Protein AF-A0A3C1D696-F1 (afdb_monomer)

Structure (mmCIF, N/CA/C/O backbone):
data_AF-A0A3C1D696-F1
#
_entry.id   AF-A0A3C1D696-F1
#
loop_
_atom_site.group_PDB
_atom_site.id
_atom_site.type_symbol
_atom_site.label_atom_id
_atom_site.label_alt_id
_atom_site.label_comp_id
_atom_site.label_asym_id
_atom_site.label_entity_id
_atom_site.label_seq_id
_atom_site.pdbx_PDB_ins_code
_atom_site.Cartn_x
_atom_site.Cartn_y
_atom_site.Cartn_z
_atom_site.occupancy
_atom_site.B_iso_or_equiv
_atom_site.auth_seq_id
_atom_site.auth_comp_id
_atom_site.auth_asym_id
_atom_site.auth_atom_id
_atom_site.pdbx_PDB_model_num
ATOM 1 N N . MET A 1 1 ? 2.436 -8.834 33.606 1.00 43.53 1 MET A N 1
ATOM 2 C CA . MET A 1 1 ? 1.094 -9.325 33.222 1.00 43.53 1 MET A CA 1
ATOM 3 C C . MET A 1 1 ? 1.075 -9.453 31.701 1.00 43.53 1 MET A C 1
ATOM 5 O O . MET A 1 1 ? 0.888 -8.461 31.017 1.00 43.53 1 MET A O 1
ATOM 9 N N . ALA A 1 2 ? 1.427 -10.626 31.163 1.00 50.44 2 ALA A N 1
ATOM 10 C CA . ALA A 1 2 ? 1.529 -10.834 29.717 1.00 50.44 2 ALA A CA 1
ATOM 11 C C . ALA A 1 2 ? 0.121 -10.995 29.126 1.00 50.44 2 ALA A C 1
ATOM 13 O O . ALA A 1 2 ? -0.548 -12.005 29.355 1.00 50.44 2 ALA A O 1
ATOM 14 N N . THR A 1 3 ? -0.361 -9.982 28.411 1.00 59.03 3 THR A N 1
ATOM 15 C CA . THR A 1 3 ? -1.606 -10.060 27.647 1.00 59.03 3 THR A CA 1
ATOM 16 C C . THR A 1 3 ? -1.406 -11.061 26.512 1.00 59.03 3 THR A C 1
ATOM 18 O O . THR A 1 3 ? -0.674 -10.814 25.559 1.00 59.03 3 THR A O 1
ATOM 21 N N . ARG A 1 4 ? -2.020 -12.245 26.628 1.00 56.88 4 ARG A N 1
ATOM 22 C CA . ARG A 1 4 ? -2.022 -13.234 25.541 1.00 56.88 4 ARG A CA 1
ATOM 23 C C . ARG A 1 4 ? -2.576 -12.575 24.268 1.00 56.88 4 ARG A C 1
ATOM 25 O O . ARG A 1 4 ? -3.614 -11.912 24.371 1.00 56.88 4 ARG A O 1
ATOM 32 N N . PRO A 1 5 ? -1.951 -12.757 23.091 1.00 56.31 5 PRO A N 1
ATOM 33 C CA . PRO A 1 5 ? -2.506 -12.252 21.844 1.00 56.31 5 PRO A CA 1
ATOM 34 C C . PRO A 1 5 ? -3.869 -12.913 21.624 1.00 56.31 5 PRO A C 1
ATOM 36 O O . PRO A 1 5 ? -3.976 -14.125 21.434 1.00 56.31 5 PRO A O 1
ATOM 39 N N . ARG A 1 6 ? -4.941 -12.124 21.726 1.00 63.34 6 ARG A N 1
ATOM 40 C CA . ARG A 1 6 ? -6.299 -1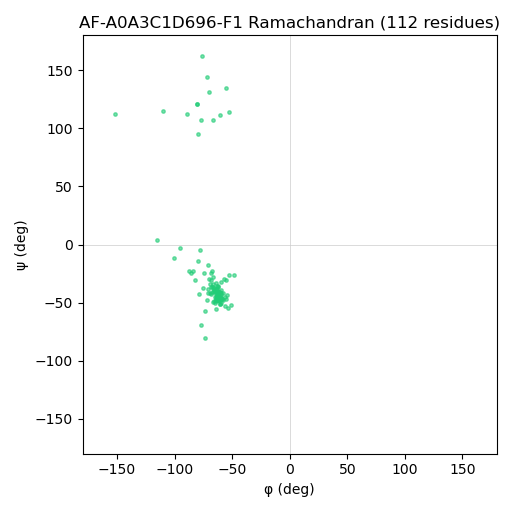2.596 21.462 1.00 63.34 6 ARG A CA 1
ATOM 41 C C . ARG A 1 6 ? -6.491 -12.618 19.952 1.00 63.34 6 ARG A C 1
ATOM 43 O O . ARG A 1 6 ? -6.835 -11.598 19.362 1.00 63.34 6 ARG A O 1
ATOM 50 N N . PHE A 1 7 ? -6.265 -13.776 19.333 1.00 66.00 7 PHE A N 1
ATOM 51 C CA . PHE A 1 7 ? -6.755 -14.039 17.982 1.00 66.00 7 PHE A CA 1
ATOM 52 C C . PHE A 1 7 ? -8.258 -13.743 17.949 1.00 66.00 7 PHE A C 1
ATOM 54 O O . PHE A 1 7 ? -9.052 -14.387 18.631 1.00 66.00 7 PHE A O 1
ATOM 61 N N . SER A 1 8 ? -8.640 -12.720 17.195 1.00 82.31 8 SER A N 1
ATOM 62 C CA . SER A 1 8 ? -10.026 -12.305 17.029 1.00 82.31 8 SER A CA 1
ATOM 63 C C . SER A 1 8 ? -10.445 -12.648 15.609 1.00 82.31 8 SER A C 1
ATOM 65 O O . SER A 1 8 ? -9.922 -12.071 14.655 1.00 82.31 8 SER A O 1
ATOM 67 N N . GLY A 1 9 ? -11.402 -13.569 15.465 1.00 91.06 9 GLY A N 1
ATOM 68 C CA . GLY A 1 9 ? -11.910 -13.981 14.152 1.00 91.06 9 GLY A CA 1
ATOM 69 C C . GLY A 1 9 ? -12.429 -12.806 13.318 1.00 91.06 9 GLY A C 1
ATOM 70 O O . GLY A 1 9 ? -12.278 -12.801 12.104 1.00 91.06 9 GLY A O 1
ATOM 71 N N . VAL A 1 10 ? -12.943 -11.757 13.969 1.00 93.06 10 VAL A N 1
ATOM 72 C CA . VAL A 1 10 ? -13.374 -10.521 13.299 1.00 93.06 10 VAL A CA 1
ATOM 73 C C . VAL A 1 10 ? -12.218 -9.855 12.552 1.00 93.06 10 VAL A C 1
ATOM 75 O O . VAL A 1 10 ? -12.379 -9.486 11.396 1.00 93.06 10 VAL A O 1
ATOM 78 N N . HIS A 1 11 ? -11.044 -9.724 13.173 1.00 94.12 11 HIS A N 1
ATOM 79 C CA . HIS A 1 11 ? -9.895 -9.090 12.521 1.00 94.12 11 HIS A CA 1
ATOM 80 C C . HIS A 1 11 ? -9.401 -9.922 11.335 1.00 94.12 11 HIS A C 1
ATOM 82 O O . HIS A 1 11 ? -9.067 -9.354 10.301 1.00 94.12 11 HIS A O 1
ATOM 88 N N . LEU A 1 12 ? -9.429 -11.254 11.452 1.00 95.75 12 LEU A N 1
ATOM 89 C CA . LEU A 1 12 ? -9.083 -12.149 10.348 1.00 95.75 12 LEU A CA 1
ATOM 90 C C . LEU A 1 12 ? -10.022 -11.951 9.151 1.00 95.75 12 LEU A C 1
ATOM 92 O O . LEU A 1 12 ? -9.552 -11.785 8.029 1.00 95.75 12 LEU A O 1
ATOM 96 N N . TRP A 1 13 ? -11.335 -11.897 9.392 1.00 97.56 13 TRP A N 1
ATOM 97 C CA . TRP A 1 13 ? -12.320 -11.643 8.340 1.00 97.56 13 TRP A CA 1
ATOM 98 C C . TRP A 1 13 ? -12.165 -10.264 7.701 1.00 97.56 13 TRP A C 1
ATOM 100 O O . TRP A 1 13 ? -12.294 -10.145 6.485 1.00 97.56 13 TRP A O 1
ATOM 110 N N . LEU A 1 14 ? -11.844 -9.232 8.488 1.00 98.12 14 LEU A N 1
ATOM 111 C CA . LEU A 1 14 ? -11.573 -7.895 7.957 1.00 98.12 14 LEU A CA 1
ATOM 112 C C . LEU A 1 14 ? -10.347 -7.887 7.036 1.00 98.12 14 LEU A C 1
ATOM 114 O O . LEU A 1 14 ? -10.416 -7.315 5.951 1.00 98.12 14 LEU A O 1
ATOM 118 N N . VAL A 1 15 ? -9.250 -8.542 7.432 1.00 98.12 15 VAL A N 1
ATOM 119 C CA . VAL A 1 15 ? -8.059 -8.661 6.575 1.00 98.12 15 VAL A CA 1
ATOM 120 C C . VAL A 1 15 ? -8.378 -9.465 5.319 1.00 98.12 15 VAL A C 1
ATOM 122 O O . VAL A 1 15 ? -8.018 -9.037 4.230 1.00 98.12 15 VAL A O 1
ATOM 125 N N . PHE A 1 16 ? -9.082 -10.593 5.446 1.00 98.44 16 PHE A N 1
ATOM 126 C CA . PHE A 1 16 ? -9.445 -11.441 4.310 1.00 98.44 16 PHE A CA 1
ATOM 127 C C . PHE A 1 16 ? -10.305 -10.692 3.284 1.00 98.44 16 PHE A C 1
ATOM 129 O O . PHE A 1 16 ? -9.972 -10.655 2.099 1.00 98.44 16 PHE A O 1
ATOM 136 N N . ALA A 1 17 ? -11.387 -10.055 3.738 1.00 98.62 17 ALA A N 1
ATOM 137 C CA . ALA A 1 17 ? -12.283 -9.300 2.870 1.00 98.62 17 ALA A CA 1
ATOM 138 C C . ALA A 1 17 ? -11.560 -8.106 2.233 1.00 98.62 17 ALA A C 1
ATOM 140 O O . ALA A 1 17 ? -11.612 -7.930 1.017 1.00 98.62 17 ALA A O 1
ATOM 141 N N . GLY A 1 18 ? -10.830 -7.327 3.038 1.00 98.69 18 GLY A N 1
ATOM 142 C CA . GLY A 1 18 ? -10.065 -6.184 2.551 1.00 98.69 18 GLY A CA 1
ATOM 143 C C . GLY A 1 18 ? -8.990 -6.593 1.543 1.00 98.69 18 GLY A C 1
ATOM 144 O O . GLY A 1 18 ? -8.918 -6.025 0.459 1.00 98.69 18 GLY A O 1
ATOM 145 N N . GLY A 1 19 ? -8.199 -7.620 1.854 1.00 98.69 19 GLY A N 1
ATOM 146 C CA . GLY A 1 19 ? -7.135 -8.131 0.987 1.00 98.69 19 GLY A CA 1
ATOM 147 C C . GLY A 1 19 ? -7.653 -8.698 -0.330 1.00 98.69 19 GLY A C 1
ATOM 148 O O . GLY A 1 19 ? -7.032 -8.486 -1.372 1.00 98.69 19 GLY A O 1
ATOM 149 N N . THR A 1 20 ? -8.822 -9.343 -0.308 1.00 98.81 20 THR A N 1
ATOM 150 C CA . THR A 1 20 ? -9.506 -9.797 -1.527 1.00 98.81 20 THR A CA 1
ATOM 151 C C . THR A 1 20 ? -9.878 -8.606 -2.410 1.00 98.81 20 THR A C 1
ATOM 153 O O . THR A 1 20 ? -9.560 -8.606 -3.597 1.00 98.81 20 THR A O 1
ATOM 156 N N . ILE A 1 21 ? -10.476 -7.560 -1.829 1.00 98.81 21 ILE A N 1
ATOM 157 C CA . ILE A 1 21 ? -10.847 -6.333 -2.551 1.00 98.81 21 ILE A CA 1
ATOM 158 C C . ILE A 1 21 ? -9.606 -5.635 -3.119 1.00 98.81 21 ILE A C 1
ATOM 160 O O . ILE A 1 21 ? -9.584 -5.295 -4.298 1.00 98.81 21 ILE A O 1
ATOM 164 N N . GLY A 1 22 ? -8.561 -5.454 -2.309 1.00 98.69 22 GLY A N 1
ATOM 165 C CA . GLY A 1 22 ? -7.313 -4.819 -2.736 1.00 98.69 22 GLY A CA 1
ATOM 166 C C . GLY A 1 22 ? -6.636 -5.575 -3.878 1.00 98.69 22 GLY A C 1
ATOM 167 O O . GLY A 1 22 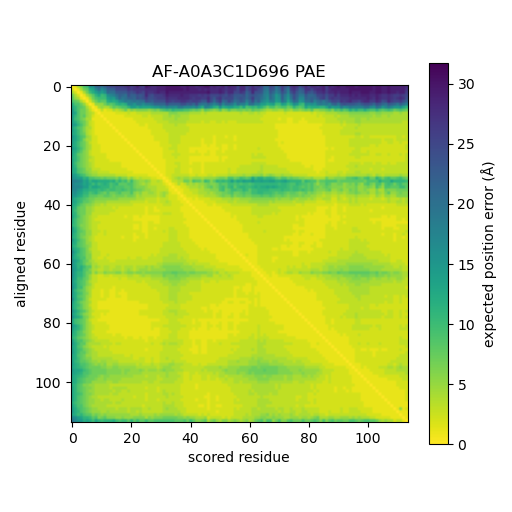? -6.259 -4.979 -4.885 1.00 98.69 22 GLY A O 1
ATOM 168 N N . THR A 1 23 ? -6.555 -6.903 -3.764 1.00 98.62 23 THR A N 1
ATOM 169 C CA . THR A 1 23 ? -5.991 -7.757 -4.817 1.00 98.62 23 THR A CA 1
ATOM 170 C C . THR A 1 23 ? -6.817 -7.683 -6.095 1.00 98.62 23 THR A C 1
ATOM 172 O O . THR A 1 23 ? -6.248 -7.530 -7.171 1.00 98.62 23 THR A O 1
ATOM 175 N N . ALA A 1 24 ? -8.148 -7.742 -5.994 1.00 98.56 24 ALA A N 1
ATOM 176 C CA . ALA A 1 24 ? -9.032 -7.614 -7.148 1.00 98.56 24 ALA A CA 1
ATOM 177 C C .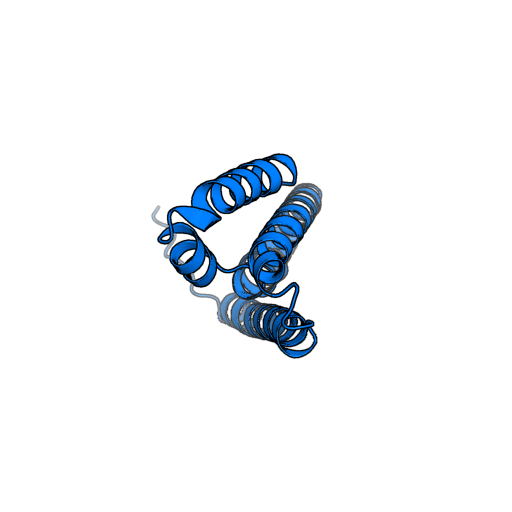 ALA A 1 24 ? -8.880 -6.248 -7.835 1.00 98.56 24 ALA A C 1
ATOM 179 O O . ALA A 1 24 ? -8.802 -6.193 -9.058 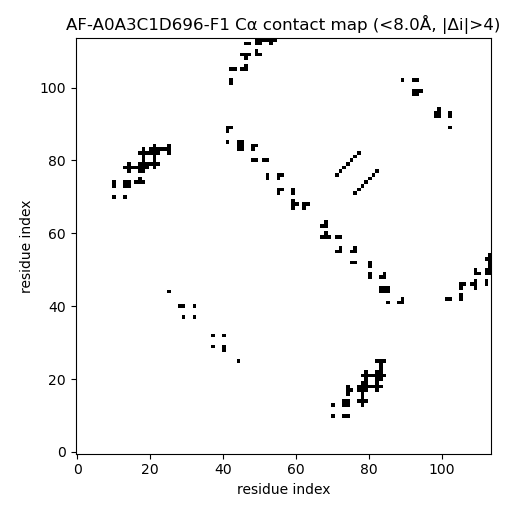1.00 98.56 24 ALA A O 1
ATOM 180 N N . ALA A 1 25 ? -8.764 -5.160 -7.067 1.00 98.31 25 ALA A N 1
ATOM 181 C CA . ALA A 1 25 ? -8.522 -3.823 -7.606 1.00 98.31 25 ALA A CA 1
ATOM 182 C C . ALA A 1 25 ? -7.171 -3.736 -8.331 1.00 98.31 25 ALA A C 1
ATOM 184 O O . ALA A 1 25 ? -7.109 -3.232 -9.450 1.00 98.31 25 ALA A O 1
ATOM 185 N N . ARG A 1 26 ? -6.101 -4.291 -7.743 1.00 98.00 26 ARG A N 1
ATOM 186 C CA . ARG A 1 26 ? -4.793 -4.390 -8.407 1.00 98.00 26 ARG A CA 1
ATOM 187 C C . ARG A 1 26 ? -4.891 -5.182 -9.711 1.00 98.00 26 ARG A C 1
ATOM 189 O O . ARG A 1 26 ? -4.375 -4.736 -10.727 1.00 98.00 26 ARG A O 1
ATOM 196 N N . LEU A 1 27 ? -5.563 -6.334 -9.697 1.00 97.12 27 LEU A N 1
ATOM 197 C CA . LEU A 1 27 ? -5.751 -7.152 -10.897 1.00 97.12 27 LEU A CA 1
ATOM 198 C C . LEU A 1 27 ? -6.551 -6.414 -11.972 1.00 97.12 27 LEU A C 1
ATOM 200 O O . LEU A 1 27 ? -6.186 -6.485 -13.137 1.00 97.12 27 LEU A O 1
ATOM 204 N N . ALA A 1 28 ? -7.597 -5.679 -11.600 1.00 96.38 28 ALA A N 1
ATOM 205 C CA . ALA A 1 28 ? -8.379 -4.894 -12.548 1.00 96.38 28 ALA A CA 1
ATOM 206 C C . ALA A 1 28 ? -7.524 -3.834 -13.260 1.00 96.38 28 ALA A C 1
ATOM 208 O O . ALA A 1 28 ? -7.646 -3.686 -14.471 1.00 96.38 28 ALA A O 1
ATOM 209 N N . VAL A 1 29 ? -6.624 -3.153 -12.538 1.00 95.06 29 VAL A N 1
ATOM 210 C CA . VAL A 1 29 ? -5.666 -2.211 -13.147 1.00 95.06 29 VAL A CA 1
ATOM 211 C C . VAL A 1 29 ? -4.777 -2.932 -14.161 1.00 95.06 29 VAL A C 1
ATOM 213 O O . VAL A 1 29 ? -4.698 -2.509 -15.309 1.00 95.06 29 VAL A O 1
ATOM 216 N N . LEU A 1 30 ? -4.183 -4.062 -13.768 1.00 94.12 30 LEU A N 1
ATOM 217 C CA . LEU A 1 30 ? -3.263 -4.822 -14.622 1.00 94.12 30 LEU A CA 1
ATOM 218 C C . LEU A 1 30 ? -3.936 -5.448 -15.856 1.00 94.12 30 LEU A C 1
ATOM 220 O O . LEU A 1 30 ? -3.271 -5.678 -16.859 1.00 94.12 30 LEU A O 1
ATOM 224 N N . LEU A 1 31 ? -5.233 -5.762 -15.787 1.00 93.19 31 LEU A N 1
ATOM 225 C CA . LEU A 1 31 ? -5.970 -6.402 -16.884 1.00 93.19 31 LEU A CA 1
ATOM 226 C C . LEU A 1 31 ? -6.493 -5.416 -17.936 1.00 93.19 31 LEU A C 1
ATOM 228 O O . LEU A 1 31 ? -6.794 -5.835 -19.051 1.00 93.19 31 LEU A O 1
ATOM 232 N N . VAL A 1 32 ? -6.664 -4.143 -17.576 1.00 90.06 32 VAL A N 1
ATOM 233 C CA . VAL A 1 32 ? -7.258 -3.114 -18.451 1.00 90.06 32 VAL A CA 1
ATOM 234 C C . VAL A 1 32 ? -6.187 -2.223 -19.090 1.00 90.06 32 VAL A C 1
ATOM 236 O O . VAL A 1 32 ? -6.480 -1.453 -20.002 1.00 90.06 32 VAL A O 1
ATOM 239 N N . GLU A 1 33 ? -4.944 -2.315 -18.626 1.00 87.31 33 GLU A N 1
ATOM 240 C CA . GLU A 1 33 ? -3.854 -1.470 -19.097 1.00 87.31 33 GLU A CA 1
ATOM 241 C C . GLU A 1 33 ? -3.392 -1.810 -20.525 1.00 87.31 33 GLU A C 1
ATOM 243 O O . GLU A 1 33 ? -3.343 -2.969 -20.939 1.00 87.31 33 GLU A O 1
ATOM 248 N N . ASP A 1 34 ? -3.014 -0.771 -21.275 1.00 87.25 34 ASP A N 1
ATOM 249 C CA . ASP A 1 34 ? -2.389 -0.907 -22.589 1.00 87.25 34 ASP A CA 1
ATOM 250 C C . ASP A 1 34 ? -0.953 -1.469 -22.446 1.00 87.25 34 ASP A C 1
ATOM 252 O O . ASP A 1 34 ? -0.155 -0.931 -21.668 1.00 87.25 34 ASP A O 1
ATOM 256 N N . PRO A 1 35 ? -0.570 -2.507 -23.218 1.00 87.44 35 PRO A N 1
ATOM 257 C CA . PRO A 1 35 ? 0.770 -3.099 -23.164 1.00 87.44 35 PRO A CA 1
ATOM 258 C C . PRO A 1 35 ? 1.930 -2.102 -23.314 1.00 87.44 35 PRO A C 1
ATOM 260 O O . PRO A 1 35 ? 3.025 -2.354 -22.813 1.00 87.44 35 PRO A O 1
ATOM 263 N N . SER A 1 36 ? 1.715 -0.967 -23.988 1.00 87.12 36 SER A N 1
ATOM 264 C CA . SER A 1 36 ? 2.725 0.082 -24.177 1.00 87.12 36 SER A CA 1
ATOM 265 C C . SER A 1 36 ? 3.114 0.819 -22.887 1.00 87.12 36 SER A C 1
ATOM 267 O O . SER A 1 36 ? 4.219 1.362 -22.802 1.00 87.12 36 SER A O 1
ATOM 269 N N . ILE A 1 37 ? 2.249 0.812 -21.868 1.00 88.00 37 ILE A N 1
ATOM 270 C CA . ILE A 1 37 ? 2.465 1.511 -20.591 1.00 88.00 37 ILE A CA 1
ATOM 271 C C . ILE A 1 37 ? 2.587 0.576 -19.384 1.00 88.00 37 ILE A C 1
ATOM 273 O O . ILE A 1 37 ? 2.833 1.065 -18.287 1.00 88.00 37 ILE A O 1
ATOM 277 N N . GLN A 1 38 ? 2.565 -0.748 -19.586 1.00 87.88 38 GLN A N 1
ATOM 278 C CA . GLN A 1 38 ? 2.601 -1.776 -18.527 1.00 87.88 38 GLN A CA 1
ATOM 279 C C . GLN A 1 38 ? 3.692 -1.604 -17.449 1.00 87.88 38 GLN A C 1
ATOM 281 O O . GLN A 1 38 ? 3.569 -2.075 -16.318 1.00 87.88 38 GLN A O 1
ATOM 286 N N . TRP A 1 39 ? 4.795 -0.939 -17.796 1.00 88.00 39 TRP A N 1
ATOM 287 C CA . TRP A 1 39 ? 5.917 -0.668 -16.899 1.00 88.00 39 TRP A CA 1
ATOM 288 C C . TRP A 1 39 ? 5.580 0.374 -15.814 1.00 88.00 39 TRP A C 1
ATOM 290 O O . TRP A 1 39 ? 6.270 0.434 -14.795 1.00 88.00 39 TRP A O 1
ATOM 300 N N . LEU A 1 40 ? 4.513 1.164 -15.993 1.00 91.94 40 LEU A N 1
ATOM 301 C CA . LEU A 1 40 ? 4.026 2.164 -15.036 1.00 91.94 40 LEU A CA 1
ATOM 302 C C . LEU A 1 40 ? 3.048 1.604 -14.004 1.00 91.94 40 LEU A C 1
ATOM 304 O O . LEU A 1 40 ? 2.926 2.180 -12.921 1.00 91.94 40 LEU A O 1
ATOM 308 N N . SER A 1 41 ? 2.385 0.486 -14.295 1.00 94.44 41 SER A N 1
ATOM 309 C CA . SER A 1 41 ? 1.348 -0.080 -13.432 1.00 94.44 41 SER A CA 1
ATOM 310 C C . SER A 1 41 ? 1.807 -0.306 -11.996 1.00 94.44 41 SER A C 1
ATOM 312 O O . SER A 1 41 ? 1.207 0.204 -11.051 1.00 94.44 41 SER A O 1
ATOM 314 N N . ILE A 1 42 ? 2.905 -1.046 -11.812 1.00 96.06 42 ILE A N 1
ATOM 315 C CA . ILE A 1 42 ? 3.416 -1.389 -10.478 1.00 96.06 42 ILE A CA 1
ATOM 316 C C . ILE A 1 42 ? 3.862 -0.138 -9.698 1.00 96.06 42 ILE A C 1
ATOM 318 O O 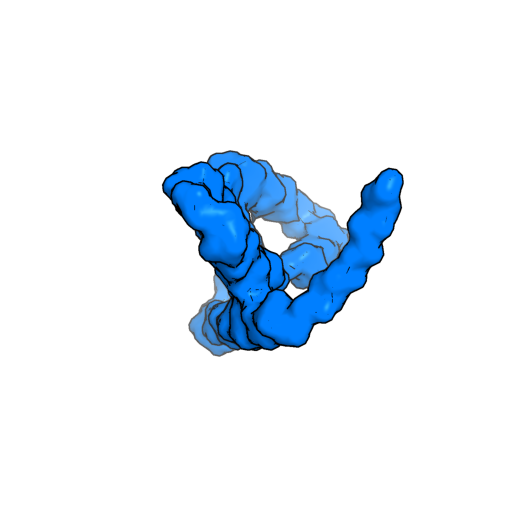. ILE A 1 42 ? 3.454 -0.007 -8.538 1.00 96.06 42 ILE A O 1
ATOM 322 N N . PRO A 1 43 ? 4.631 0.802 -10.290 1.00 96.25 43 PRO A N 1
ATOM 323 C CA . PRO A 1 43 ? 4.889 2.102 -9.678 1.00 96.25 43 PRO A CA 1
ATOM 324 C C . PRO A 1 43 ? 3.628 2.833 -9.218 1.00 96.25 43 PRO A C 1
ATOM 326 O O . PRO A 1 43 ? 3.535 3.218 -8.052 1.00 96.25 43 PRO A O 1
ATOM 329 N N . LEU A 1 44 ? 2.639 2.990 -10.100 1.00 96.06 44 LEU A N 1
ATOM 330 C CA . LEU A 1 44 ? 1.418 3.738 -9.804 1.00 96.06 44 LEU A CA 1
ATOM 331 C C . LEU A 1 44 ? 0.590 3.070 -8.707 1.00 96.06 44 LEU A C 1
ATOM 333 O O . LEU A 1 44 ? 0.168 3.746 -7.771 1.00 96.06 44 LEU A O 1
ATOM 337 N N . ILE A 1 45 ? 0.413 1.750 -8.775 1.00 97.50 45 ILE A N 1
ATOM 338 C CA . ILE A 1 45 ? -0.279 0.964 -7.748 1.00 97.50 45 ILE A CA 1
ATOM 339 C C . ILE A 1 45 ? 0.362 1.194 -6.372 1.00 97.50 45 ILE A C 1
ATOM 341 O O . ILE A 1 45 ? -0.339 1.468 -5.398 1.00 97.50 45 ILE A O 1
ATOM 345 N N . ASN A 1 46 ? 1.692 1.129 -6.282 1.00 97.81 46 ASN A N 1
ATOM 346 C CA . ASN A 1 46 ? 2.391 1.313 -5.012 1.00 97.81 46 ASN A CA 1
ATOM 347 C C . ASN A 1 46 ? 2.348 2.766 -4.520 1.00 97.81 46 ASN A C 1
ATOM 349 O O . ASN A 1 46 ? 2.100 2.982 -3.339 1.00 97.81 46 ASN A O 1
ATOM 353 N N . ILE A 1 47 ? 2.530 3.764 -5.391 1.00 98.06 47 ILE A N 1
ATOM 354 C CA . ILE A 1 47 ? 2.488 5.185 -5.000 1.00 98.06 47 ILE A CA 1
ATOM 355 C C . ILE A 1 47 ? 1.082 5.579 -4.532 1.00 98.06 47 ILE A C 1
ATOM 357 O O . ILE A 1 47 ? 0.927 6.150 -3.452 1.00 98.06 47 ILE A O 1
ATOM 361 N N . VAL A 1 48 ? 0.049 5.237 -5.308 1.00 98.06 48 VAL A N 1
ATOM 362 C CA . VAL A 1 48 ? -1.349 5.515 -4.949 1.00 98.06 48 VAL A CA 1
ATOM 363 C C . VAL A 1 48 ? -1.731 4.761 -3.678 1.00 98.06 48 VAL A C 1
ATOM 365 O O . VAL A 1 48 ? -2.369 5.329 -2.793 1.00 98.06 48 VAL A O 1
ATOM 368 N N . GLY A 1 49 ? -1.312 3.501 -3.544 1.00 97.94 49 GLY A N 1
ATOM 369 C CA . GLY A 1 49 ? -1.560 2.715 -2.340 1.00 97.94 49 GLY A CA 1
ATOM 370 C C . GLY A 1 49 ? -0.894 3.302 -1.094 1.00 97.94 49 GLY A C 1
ATOM 371 O O . GLY A 1 49 ? -1.540 3.385 -0.053 1.00 97.94 49 GLY A O 1
ATOM 372 N N . SER A 1 50 ? 0.352 3.772 -1.197 1.00 97.62 50 SER A N 1
ATOM 373 C CA . SER A 1 50 ? 1.058 4.450 -0.100 1.00 97.62 50 SER A CA 1
ATOM 374 C C . SER A 1 50 ? 0.370 5.752 0.311 1.00 97.62 50 SER A C 1
ATOM 376 O O . SER A 1 50 ? 0.137 5.956 1.501 1.00 97.62 50 SER A O 1
ATOM 378 N N . PHE A 1 51 ? -0.051 6.578 -0.654 1.00 98.12 51 PHE A N 1
ATOM 379 C CA . PHE A 1 51 ? -0.837 7.787 -0.381 1.00 98.12 51 PHE A CA 1
ATOM 380 C C . PHE A 1 51 ? -2.120 7.470 0.397 1.00 98.12 51 PHE A C 1
ATOM 382 O O . PHE A 1 51 ? -2.399 8.035 1.456 1.00 98.12 51 PHE A O 1
ATOM 389 N N . LEU A 1 52 ? -2.910 6.522 -0.114 1.00 98.12 52 LEU A N 1
ATOM 390 C CA . LEU A 1 52 ? -4.168 6.125 0.512 1.00 98.12 52 LEU A CA 1
ATOM 391 C C . LEU A 1 52 ? -3.945 5.491 1.890 1.00 98.12 52 LEU A C 1
ATOM 393 O O . LEU A 1 52 ? -4.758 5.693 2.792 1.00 98.12 52 LEU A O 1
ATOM 397 N N . LEU A 1 53 ? -2.839 4.772 2.092 1.00 97.69 53 LEU A N 1
ATOM 398 C CA . LEU A 1 53 ? -2.457 4.243 3.398 1.00 97.69 53 LEU A CA 1
ATOM 399 C C . LEU A 1 53 ? -2.118 5.361 4.397 1.00 97.69 53 LEU A C 1
ATOM 401 O O . LEU A 1 53 ? -2.535 5.271 5.557 1.00 97.69 53 LEU A O 1
ATOM 405 N N . GLY A 1 54 ? -1.437 6.424 3.959 1.00 97.19 54 GLY A N 1
ATOM 406 C CA . GLY A 1 54 ? -1.222 7.6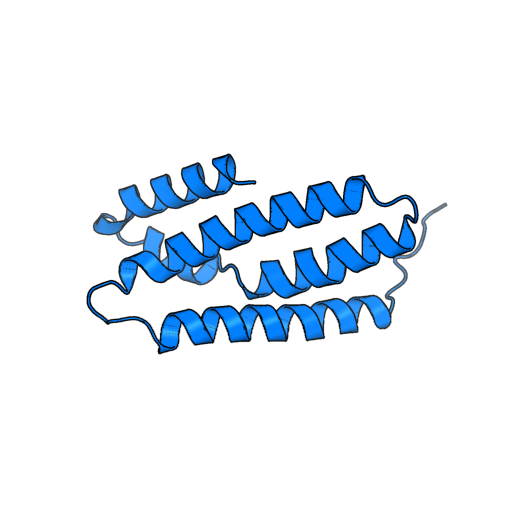42 4.747 1.00 97.19 54 GLY A CA 1
ATOM 407 C C . GLY A 1 54 ? -2.550 8.278 5.172 1.00 97.19 54 GLY A C 1
ATOM 408 O O . GLY A 1 54 ? -2.792 8.501 6.362 1.00 97.19 54 GLY A O 1
ATOM 409 N N . VAL A 1 55 ? -3.492 8.436 4.232 1.00 97.69 55 VAL A N 1
ATOM 410 C CA . VAL A 1 55 ? -4.854 8.940 4.509 1.00 97.69 55 VAL A CA 1
ATOM 411 C C . VAL A 1 55 ? -5.593 8.054 5.520 1.00 97.69 55 VAL A C 1
ATOM 413 O O . VAL A 1 55 ? -6.165 8.559 6.488 1.00 97.69 55 VAL A O 1
ATOM 416 N N . VAL A 1 56 ? -5.568 6.729 5.344 1.00 97.38 56 VAL A N 1
ATOM 417 C CA . VAL A 1 56 ? -6.176 5.766 6.283 1.00 97.38 56 VAL A CA 1
ATOM 418 C C . VAL A 1 56 ? -5.565 5.893 7.675 1.00 97.38 56 VAL A C 1
ATOM 420 O O . VAL A 1 56 ? -6.295 5.855 8.669 1.00 97.38 56 VAL A O 1
ATOM 423 N N . THR A 1 57 ? -4.248 6.066 7.753 1.00 96.50 57 THR A N 1
ATOM 424 C CA . THR A 1 57 ? -3.529 6.226 9.019 1.00 96.50 57 THR A CA 1
ATOM 425 C C . THR A 1 57 ? -3.949 7.513 9.721 1.00 96.50 57 THR A C 1
ATOM 427 O O . THR A 1 57 ? -4.396 7.444 10.865 1.00 96.50 57 THR A O 1
ATOM 430 N N . GLY A 1 58 ? -3.946 8.651 9.021 1.00 96.81 58 GLY A N 1
ATOM 431 C CA . GLY A 1 58 ? -4.384 9.931 9.583 1.00 96.81 58 GLY A CA 1
ATOM 432 C C . GLY A 1 58 ? -5.861 9.941 10.001 1.00 96.81 58 GLY A C 1
ATOM 433 O O . GLY A 1 58 ? -6.217 10.499 11.039 1.00 96.81 58 GLY A O 1
ATOM 434 N N . MET A 1 59 ? -6.746 9.276 9.249 1.00 97.00 59 MET A N 1
ATOM 435 C CA . MET A 1 59 ? -8.148 9.106 9.655 1.00 97.00 59 MET A CA 1
ATOM 436 C C . MET A 1 59 ? -8.292 8.241 10.911 1.00 97.00 59 MET A C 1
ATOM 438 O O . MET A 1 59 ? -9.133 8.532 11.762 1.00 97.00 59 MET A O 1
ATOM 442 N N . ALA A 1 60 ? -7.500 7.173 11.030 1.00 96.00 60 ALA A N 1
ATOM 443 C CA . ALA A 1 60 ? -7.530 6.297 12.195 1.00 96.00 60 ALA A CA 1
ATOM 444 C C . ALA A 1 60 ? -6.981 6.986 13.452 1.00 96.00 60 ALA A C 1
ATOM 446 O O . ALA A 1 60 ? -7.497 6.743 14.537 1.00 96.00 60 ALA A O 1
ATOM 447 N N . GLU A 1 61 ? -5.988 7.867 13.320 1.00 96.00 61 GLU A N 1
ATOM 448 C CA . GLU A 1 61 ? -5.465 8.670 14.435 1.00 96.00 61 GLU A CA 1
ATOM 449 C C . GLU A 1 61 ? -6.487 9.677 14.966 1.00 96.00 61 GLU A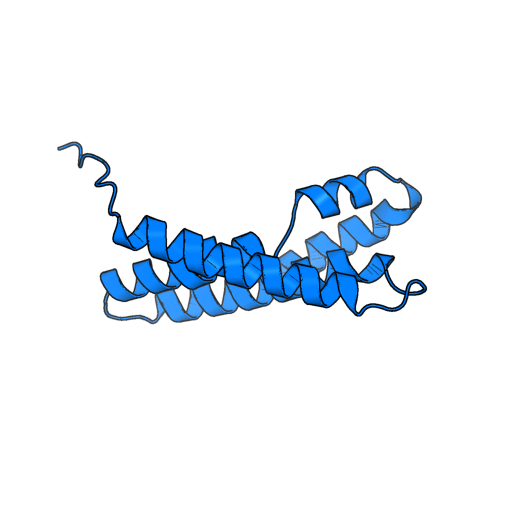 C 1
ATOM 451 O O . GLU A 1 61 ? -6.561 9.915 16.168 1.00 96.00 61 GLU A O 1
ATOM 456 N N . ARG A 1 62 ? -7.326 10.231 14.085 1.00 96.19 62 ARG A N 1
ATOM 457 C CA . ARG A 1 62 ? -8.417 11.143 14.468 1.00 96.19 62 ARG A CA 1
ATOM 458 C C . ARG A 1 62 ? -9.642 10.422 15.038 1.00 96.19 62 ARG A C 1
ATOM 460 O O . ARG A 1 62 ? -10.602 11.079 15.438 1.00 96.19 62 ARG A O 1
ATOM 467 N N . GLN A 1 63 ? -9.656 9.090 15.047 1.00 97.06 63 GLN A N 1
ATOM 468 C CA . GLN A 1 63 ? -10.798 8.317 15.516 1.00 97.06 63 GLN A CA 1
ATOM 469 C C . GLN A 1 63 ? -10.811 8.228 17.048 1.00 97.06 63 GLN A C 1
ATOM 471 O O . GLN A 1 63 ? -9.905 7.665 17.653 1.00 97.06 63 GLN A O 1
ATOM 476 N N . ALA A 1 64 ? -11.889 8.718 17.665 1.00 96.25 64 ALA A N 1
ATOM 477 C CA . ALA A 1 64 ? -12.034 8.754 19.120 1.00 96.25 64 ALA A CA 1
ATOM 478 C C . ALA A 1 64 ? -12.222 7.365 19.758 1.00 96.25 64 ALA A C 1
ATOM 480 O O . ALA A 1 64 ? -11.827 7.165 20.902 1.00 96.25 64 ALA A O 1
ATOM 481 N N . ASP A 1 65 ? -12.822 6.406 19.039 1.00 97.19 65 ASP A N 1
ATOM 482 C CA . ASP A 1 65 ? -12.977 5.018 19.501 1.00 97.19 65 ASP A CA 1
ATOM 483 C C . ASP A 1 65 ? -11.758 4.158 19.093 1.00 97.19 65 ASP A C 1
ATOM 485 O O . ASP A 1 65 ? -11.613 3.840 17.902 1.00 97.19 65 ASP A O 1
ATOM 489 N N . PRO A 1 66 ? -10.926 3.686 20.047 1.00 94.19 66 PRO A N 1
ATOM 490 C CA . PRO A 1 66 ? -9.749 2.864 19.753 1.00 94.19 66 PRO A CA 1
ATOM 491 C C . PRO A 1 66 ? -10.080 1.548 19.039 1.00 94.19 66 PRO A C 1
ATOM 493 O O . PRO A 1 66 ? -9.302 1.064 18.209 1.00 94.19 66 PRO A O 1
ATOM 496 N N . ALA A 1 67 ? -11.243 0.954 19.322 1.00 93.88 67 ALA A N 1
ATOM 497 C CA . ALA A 1 67 ? -11.664 -0.285 18.681 1.00 93.88 67 ALA A CA 1
ATOM 498 C C . ALA A 1 67 ? -12.039 -0.036 17.214 1.00 93.88 67 ALA A C 1
ATOM 500 O O . ALA A 1 67 ? -11.714 -0.841 16.338 1.00 93.88 67 ALA A O 1
ATOM 501 N N . ARG A 1 68 ? -12.685 1.098 16.921 1.00 95.50 68 ARG A N 1
ATOM 502 C CA . ARG A 1 68 ? -12.981 1.519 15.547 1.00 95.50 68 ARG A CA 1
ATOM 503 C C . ARG A 1 68 ? -11.717 1.910 14.788 1.00 95.50 68 ARG A C 1
ATOM 505 O O . ARG A 1 68 ? -11.576 1.482 13.646 1.00 95.50 68 ARG A O 1
ATOM 512 N N . ALA A 1 69 ? -10.792 2.634 15.419 1.00 96.56 69 ALA A N 1
ATOM 513 C CA . ALA A 1 69 ? -9.490 2.969 14.841 1.00 96.56 69 ALA A CA 1
ATOM 514 C C . ALA A 1 69 ? -8.724 1.701 14.430 1.00 96.56 69 ALA A C 1
ATOM 516 O O . ALA A 1 69 ? -8.235 1.589 13.304 1.00 96.56 69 ALA A O 1
ATOM 517 N N . THR A 1 70 ? -8.711 0.698 15.315 1.00 95.88 70 THR A N 1
ATOM 518 C CA . THR A 1 70 ? -8.092 -0.607 15.052 1.00 95.88 70 THR A CA 1
ATOM 519 C C . THR A 1 70 ? -8.752 -1.304 13.864 1.00 95.88 70 THR A C 1
ATOM 521 O O . THR A 1 70 ? -8.060 -1.667 12.918 1.00 95.88 70 THR A O 1
ATOM 524 N N . ARG A 1 71 ? -10.088 -1.421 13.844 1.00 96.12 71 ARG A N 1
ATOM 525 C CA . ARG A 1 71 ? -10.810 -2.045 12.718 1.00 96.12 71 ARG A CA 1
ATOM 526 C C . ARG A 1 71 ? -10.565 -1.328 11.389 1.00 96.12 71 ARG A C 1
ATOM 528 O O . ARG A 1 71 ? -10.407 -2.000 10.374 1.00 96.12 71 ARG A O 1
ATOM 535 N N . MET A 1 72 ? -10.504 0.007 11.390 1.00 97.25 72 MET A N 1
ATOM 536 C CA . MET A 1 72 ? -10.188 0.800 10.196 1.00 97.25 72 MET A CA 1
ATOM 537 C C . MET A 1 72 ? -8.783 0.487 9.674 1.00 97.25 72 MET A C 1
ATOM 539 O O . MET A 1 72 ? -8.640 0.189 8.492 1.00 97.25 72 MET A O 1
ATOM 543 N N . ARG A 1 73 ? -7.767 0.472 10.548 1.00 97.56 73 ARG A N 1
ATOM 544 C CA . ARG A 1 73 ? -6.393 0.088 10.181 1.00 97.56 73 ARG A CA 1
ATOM 545 C C . ARG A 1 73 ? -6.309 -1.348 9.672 1.00 97.56 73 ARG A C 1
ATOM 547 O O . ARG A 1 73 ? -5.613 -1.608 8.698 1.00 97.56 73 ARG A O 1
ATOM 554 N N . THR A 1 74 ? -7.025 -2.275 10.303 1.00 97.69 74 THR A N 1
ATOM 555 C CA . THR A 1 74 ? -7.036 -3.686 9.902 1.00 97.69 74 THR A CA 1
ATOM 556 C C . THR A 1 74 ? -7.678 -3.885 8.534 1.00 97.69 74 THR A C 1
ATOM 558 O O . THR A 1 74 ? -7.089 -4.538 7.681 1.00 97.69 74 THR A O 1
ATOM 561 N N . PHE A 1 75 ? -8.866 -3.324 8.301 1.00 98.50 75 PHE A N 1
ATOM 562 C CA . PHE A 1 75 ? -9.568 -3.510 7.034 1.00 98.50 75 PHE A CA 1
ATOM 563 C C . PHE A 1 75 ? -8.915 -2.713 5.901 1.00 98.50 75 PHE A C 1
ATOM 565 O O . PHE A 1 75 ? -8.507 -3.300 4.905 1.00 98.50 75 PHE A O 1
ATOM 572 N N . TRP A 1 76 ? -8.786 -1.392 6.053 1.00 98.56 76 TRP A N 1
ATOM 573 C CA . TRP A 1 76 ? -8.310 -0.521 4.977 1.00 98.56 76 TRP A CA 1
ATOM 574 C C . TRP A 1 76 ? -6.796 -0.564 4.814 1.00 98.56 76 TRP A C 1
ATOM 576 O O . TRP A 1 76 ? -6.318 -0.622 3.688 1.00 98.56 76 TRP A O 1
ATOM 586 N N . GLY A 1 77 ? -6.047 -0.559 5.917 1.00 98.06 77 GLY A N 1
ATOM 587 C CA . GLY A 1 77 ? -4.586 -0.564 5.875 1.00 98.06 77 GLY A CA 1
ATOM 588 C C . GLY A 1 77 ? -4.031 -1.949 5.558 1.00 98.06 77 GLY A C 1
ATOM 589 O O . GLY A 1 77 ? -3.502 -2.184 4.477 1.00 98.06 77 GLY A O 1
ATOM 590 N N . VAL A 1 78 ? -4.180 -2.888 6.495 1.00 97.69 78 VAL A N 1
ATOM 591 C CA . VAL A 1 78 ? -3.613 -4.241 6.353 1.00 97.69 78 VAL A CA 1
ATOM 592 C C . VAL A 1 78 ? -4.315 -5.036 5.249 1.00 97.69 78 VAL A C 1
ATOM 594 O O . VAL A 1 78 ? -3.647 -5.700 4.467 1.00 97.69 78 VAL A O 1
ATOM 597 N N . GLY A 1 79 ? -5.646 -4.968 5.173 1.00 98.50 79 GLY A N 1
ATOM 598 C CA . GLY A 1 79 ? -6.429 -5.648 4.144 1.00 98.50 79 GLY A CA 1
ATOM 599 C C . GLY A 1 79 ? -6.299 -4.982 2.773 1.00 98.50 79 GLY A C 1
ATOM 600 O O . GLY A 1 79 ? -5.557 -5.460 1.921 1.00 98.50 79 GLY A O 1
ATOM 601 N N . VAL A 1 80 ? -7.046 -3.899 2.534 1.00 98.75 80 VAL A N 1
ATOM 602 C CA . VAL A 1 80 ? -7.195 -3.312 1.189 1.00 98.75 80 VAL A CA 1
ATOM 603 C C . VAL A 1 80 ? -5.869 -2.784 0.646 1.00 98.75 80 VAL A C 1
ATOM 605 O O . VAL A 1 80 ? -5.460 -3.217 -0.427 1.00 98.75 80 VAL A O 1
ATOM 608 N N . MET A 1 81 ? -5.172 -1.896 1.362 1.00 98.44 81 MET A N 1
ATOM 609 C CA . MET A 1 81 ? -3.901 -1.344 0.869 1.00 98.44 81 MET A CA 1
ATOM 610 C C . MET A 1 81 ? -2.803 -2.411 0.809 1.00 98.44 81 MET A C 1
ATOM 612 O O . MET A 1 81 ? -2.035 -2.435 -0.151 1.00 98.44 81 MET A O 1
ATOM 616 N N . GLY A 1 82 ? -2.767 -3.341 1.769 1.00 97.94 82 GLY A N 1
ATOM 617 C CA . GLY A 1 82 ? -1.847 -4.482 1.744 1.00 97.94 82 GLY A CA 1
ATOM 618 C C . GLY A 1 82 ? -2.054 -5.434 0.558 1.00 97.94 82 GLY A C 1
ATOM 619 O O . GLY A 1 82 ? -1.078 -5.948 0.024 1.00 97.94 82 GLY A O 1
ATOM 620 N N . GLY A 1 83 ? -3.298 -5.655 0.114 1.00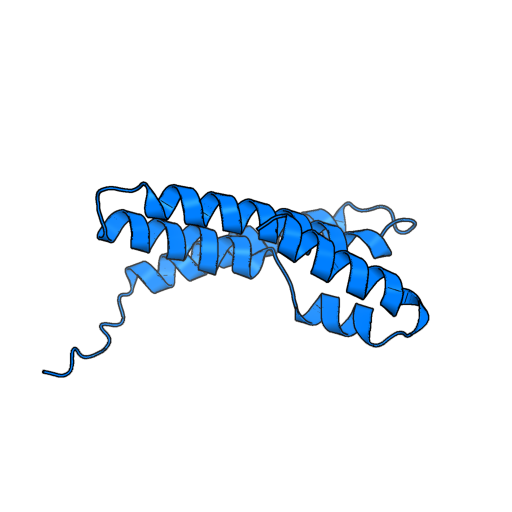 98.19 83 GLY A N 1
ATOM 621 C CA . GLY A 1 83 ? -3.594 -6.461 -1.081 1.00 98.19 83 GLY A CA 1
ATOM 622 C C . GLY A 1 83 ? -3.464 -5.695 -2.405 1.00 98.19 83 GLY A C 1
ATOM 623 O O . GLY A 1 83 ? -3.148 -6.289 -3.443 1.00 98.19 83 GLY A O 1
ATOM 624 N N . PHE A 1 84 ? -3.723 -4.384 -2.372 1.00 98.62 84 PHE A N 1
ATOM 625 C CA . PHE A 1 84 ? -3.608 -3.494 -3.526 1.00 98.62 84 PHE A CA 1
ATOM 626 C C . PHE A 1 84 ? -2.148 -3.238 -3.895 1.00 98.62 84 PHE A C 1
ATOM 628 O O . PHE A 1 84 ? -1.790 -3.380 -5.055 1.00 98.62 84 PHE A O 1
ATOM 635 N N . THR A 1 85 ? -1.295 -2.918 -2.922 1.00 98.12 85 THR A N 1
ATOM 636 C CA . THR A 1 85 ? 0.147 -2.727 -3.143 1.00 98.12 85 THR A CA 1
ATOM 637 C C . THR A 1 85 ? 0.878 -4.064 -3.315 1.00 98.12 85 THR A C 1
ATOM 639 O O . THR A 1 85 ? 0.360 -5.133 -2.990 1.00 98.12 85 THR A O 1
ATOM 642 N N . THR A 1 86 ? 2.088 -4.050 -3.879 1.00 97.81 86 THR A N 1
ATOM 643 C CA . THR A 1 86 ? 2.867 -5.276 -4.103 1.00 97.81 86 THR A CA 1
ATOM 644 C C . THR A 1 86 ? 4.374 -5.022 -4.092 1.00 97.81 86 THR A C 1
ATOM 646 O O . THR A 1 86 ? 4.941 -4.413 -5.001 1.00 97.81 86 THR A O 1
ATOM 649 N N . TYR A 1 87 ? 5.049 -5.555 -3.068 1.00 96.31 87 TYR A N 1
ATOM 650 C CA . TYR A 1 87 ? 6.513 -5.561 -3.015 1.00 96.31 87 TYR A CA 1
ATOM 651 C C . TYR A 1 87 ? 7.119 -6.613 -3.948 1.00 96.31 87 TYR A C 1
ATOM 653 O O . TYR A 1 87 ? 8.132 -6.355 -4.580 1.00 96.31 87 TYR A O 1
ATOM 661 N N . SER A 1 88 ? 6.494 -7.787 -4.086 1.00 96.25 88 SER A N 1
ATOM 662 C CA . SER A 1 88 ? 7.020 -8.866 -4.934 1.00 96.25 88 SER A CA 1
ATOM 663 C C . SER A 1 88 ? 7.122 -8.456 -6.404 1.00 96.25 88 SER A C 1
ATOM 665 O O . SER A 1 88 ? 8.159 -8.669 -7.024 1.00 96.25 88 SER A O 1
ATOM 667 N N . SER A 1 89 ? 6.084 -7.814 -6.946 1.00 95.62 89 SER A N 1
ATOM 668 C CA . SER A 1 89 ? 6.105 -7.332 -8.335 1.00 95.62 89 SER A CA 1
ATOM 669 C C . SER A 1 89 ? 7.101 -6.182 -8.508 1.00 95.62 89 SER A C 1
ATOM 671 O O . SER A 1 89 ? 7.800 -6.113 -9.514 1.00 95.62 89 SER A O 1
ATOM 673 N N . PHE A 1 90 ? 7.221 -5.309 -7.501 1.00 96.56 90 PHE A N 1
ATOM 674 C CA . PHE A 1 90 ? 8.238 -4.258 -7.479 1.00 96.56 90 PHE A CA 1
ATOM 675 C C . PHE A 1 90 ? 9.663 -4.826 -7.441 1.00 96.56 90 PHE A C 1
ATOM 677 O O . PHE A 1 90 ? 10.529 -4.326 -8.144 1.00 96.56 90 PHE A O 1
ATOM 684 N N . ALA A 1 91 ? 9.913 -5.887 -6.671 1.00 96.62 91 ALA A N 1
ATOM 685 C CA . ALA A 1 91 ? 11.221 -6.529 -6.589 1.00 96.62 91 ALA A CA 1
ATOM 686 C C . ALA A 1 91 ? 11.636 -7.152 -7.931 1.00 96.62 91 ALA A C 1
ATOM 688 O O . ALA A 1 91 ? 12.793 -7.031 -8.325 1.00 96.62 91 ALA A O 1
ATOM 689 N N . VAL A 1 92 ? 10.687 -7.752 -8.660 1.00 95.00 92 VAL A N 1
ATOM 690 C CA . VAL A 1 92 ? 10.916 -8.220 -10.038 1.00 95.00 92 VAL A CA 1
ATOM 691 C C . VAL A 1 92 ? 11.241 -7.050 -10.965 1.00 95.00 92 VAL A C 1
ATOM 693 O O . VAL A 1 92 ? 12.145 -7.165 -11.780 1.00 95.00 92 VAL A O 1
ATOM 696 N N . LEU A 1 93 ? 10.567 -5.907 -10.822 1.00 93.06 93 LEU A N 1
ATOM 697 C CA . LEU A 1 93 ? 10.910 -4.702 -11.579 1.00 93.06 93 LEU A CA 1
ATOM 698 C C . LEU A 1 93 ? 12.289 -4.146 -11.187 1.00 93.06 93 LEU A C 1
ATOM 700 O O . LEU A 1 93 ? 13.007 -3.665 -12.048 1.00 93.06 93 LEU A O 1
ATOM 704 N N . ALA A 1 94 ? 12.691 -4.209 -9.920 1.00 94.56 94 ALA A N 1
ATOM 705 C CA . ALA A 1 94 ? 13.938 -3.612 -9.436 1.00 94.56 94 ALA A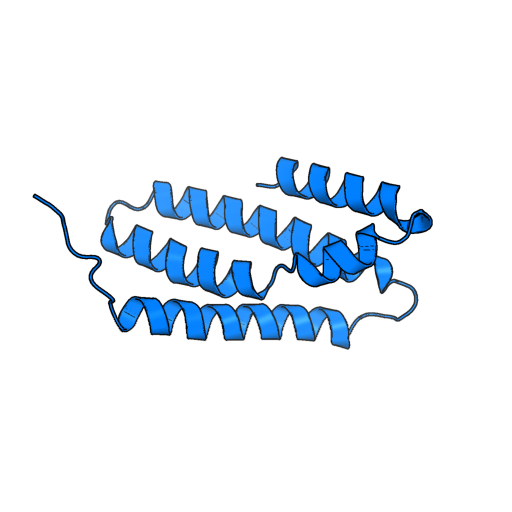 CA 1
ATOM 706 C C . ALA A 1 94 ? 15.197 -4.451 -9.722 1.00 94.56 94 ALA A C 1
ATOM 708 O O . ALA A 1 94 ? 16.306 -3.938 -9.577 1.00 94.56 94 ALA A O 1
ATOM 709 N N . VAL A 1 95 ? 15.048 -5.730 -10.092 1.00 95.94 95 VAL A N 1
ATOM 710 C CA . VAL A 1 95 ? 16.193 -6.598 -10.422 1.00 95.94 95 VAL A CA 1
ATOM 711 C C . VAL A 1 95 ? 16.803 -6.268 -11.785 1.00 95.94 95 VAL A C 1
ATOM 713 O O . VAL A 1 95 ? 17.975 -6.557 -12.013 1.00 95.94 95 VAL A O 1
ATOM 716 N N . ASP A 1 96 ? 16.022 -5.667 -12.683 1.00 94.25 96 ASP A N 1
ATOM 717 C CA . ASP A 1 96 ? 16.502 -5.207 -13.979 1.00 94.25 96 ASP A CA 1
ATOM 718 C C . ASP A 1 96 ? 17.215 -3.845 -13.820 1.00 94.25 96 ASP A C 1
ATOM 720 O O . ASP A 1 96 ? 16.611 -2.869 -13.360 1.00 94.25 96 ASP A O 1
ATOM 724 N N . PRO A 1 97 ? 18.507 -3.733 -14.188 1.00 95.19 97 PRO A N 1
ATOM 725 C CA . PRO A 1 97 ? 19.235 -2.469 -14.123 1.00 95.19 97 PRO A CA 1
ATOM 726 C C . PRO A 1 97 ? 18.586 -1.334 -14.926 1.00 95.19 97 PRO A C 1
ATOM 728 O O . PRO A 1 97 ? 18.728 -0.170 -14.546 1.00 95.19 97 PRO A O 1
ATOM 731 N N . ALA A 1 98 ? 17.873 -1.643 -16.015 1.00 94.75 98 ALA A N 1
ATOM 732 C CA . ALA A 1 98 ? 17.246 -0.632 -16.866 1.00 94.75 98 ALA A CA 1
ATOM 733 C C . ALA A 1 98 ? 16.085 0.099 -16.167 1.00 94.75 98 ALA A C 1
ATOM 735 O O . ALA A 1 98 ? 15.851 1.283 -16.412 1.00 94.75 98 ALA A O 1
ATOM 736 N N . SER A 1 99 ? 15.384 -0.577 -15.259 1.00 94.56 99 SER A N 1
ATOM 737 C CA . SER A 1 99 ? 14.262 -0.045 -14.476 1.00 94.56 99 SER A CA 1
ATOM 738 C C . SER A 1 99 ? 14.674 0.467 -13.096 1.00 94.56 99 SER A C 1
ATOM 740 O O . SER A 1 99 ? 13.840 1.034 -12.387 1.00 94.56 99 SER A O 1
ATOM 742 N N . LEU A 1 100 ? 15.948 0.345 -12.706 1.00 94.44 100 LEU A N 1
ATOM 743 C CA . LEU A 1 100 ? 16.439 0.815 -11.408 1.00 94.44 100 LEU A CA 1
ATOM 744 C C . LEU A 1 100 ? 16.122 2.300 -11.130 1.00 94.44 100 LEU A C 1
ATOM 746 O O . LEU A 1 100 ? 15.659 2.595 -10.024 1.00 94.44 100 LEU A O 1
ATOM 750 N N . PRO A 1 101 ? 16.280 3.247 -12.083 1.00 95.94 101 PRO A N 1
ATOM 751 C CA . PRO A 1 101 ? 15.899 4.640 -11.845 1.00 95.94 101 PRO A CA 1
ATOM 752 C C . PRO A 1 101 ? 14.409 4.788 -11.517 1.00 95.94 101 PRO A C 1
ATOM 754 O O . PRO A 1 101 ? 14.044 5.501 -10.584 1.00 95.94 101 PRO A O 1
ATOM 757 N N . LEU A 1 102 ? 13.546 4.066 -12.237 1.00 95.19 102 LEU A N 1
ATOM 758 C CA . LEU A 1 102 ? 12.106 4.057 -11.991 1.00 95.19 102 LEU A CA 1
ATOM 759 C C . LEU A 1 102 ? 11.776 3.440 -10.627 1.00 95.19 102 LEU A C 1
ATOM 761 O O . LEU A 1 102 ? 10.907 3.948 -9.918 1.00 95.19 102 LEU A O 1
ATOM 765 N N . ALA A 1 103 ? 12.486 2.383 -10.230 1.00 95.50 103 ALA A N 1
ATOM 766 C CA . ALA A 1 103 ? 12.326 1.760 -8.923 1.00 95.50 103 ALA A CA 1
ATOM 767 C C . ALA A 1 103 ? 12.668 2.739 -7.786 1.00 95.50 103 ALA A C 1
ATOM 769 O O . ALA A 1 103 ? 11.897 2.876 -6.836 1.00 95.50 103 ALA A O 1
ATOM 770 N N . VAL A 1 104 ? 13.776 3.479 -7.915 1.00 96.69 104 VAL A N 1
ATOM 771 C CA . VAL A 1 104 ? 14.169 4.528 -6.960 1.00 96.69 104 VAL A CA 1
ATOM 772 C C . VAL A 1 104 ? 13.112 5.629 -6.899 1.00 96.69 104 VAL A C 1
ATOM 774 O O . VAL A 1 104 ? 12.658 5.975 -5.809 1.00 96.69 104 VAL A O 1
ATOM 777 N N . VAL A 1 105 ? 12.668 6.139 -8.052 1.00 96.62 105 VAL A N 1
ATOM 778 C CA . VAL A 1 105 ? 11.605 7.155 -8.120 1.00 96.62 105 VAL A CA 1
ATOM 779 C C . VAL A 1 105 ? 10.327 6.657 -7.451 1.00 96.62 105 VAL A C 1
ATOM 781 O O . VAL A 1 105 ? 9.716 7.399 -6.692 1.00 96.62 105 VAL A O 1
ATOM 784 N N . THR A 1 106 ? 9.951 5.397 -7.669 1.00 96.06 106 THR A N 1
ATOM 785 C CA . THR A 1 106 ? 8.761 4.789 -7.058 1.00 96.06 106 THR A CA 1
ATOM 786 C C . THR A 1 106 ? 8.844 4.797 -5.536 1.00 96.06 106 THR A C 1
ATOM 788 O O . THR A 1 106 ? 7.875 5.162 -4.873 1.00 96.06 106 THR A O 1
ATOM 791 N N . VAL A 1 107 ? 9.998 4.430 -4.970 1.00 96.69 107 VAL A N 1
ATOM 792 C CA . VAL A 1 107 ? 10.210 4.449 -3.515 1.00 96.69 107 VAL A CA 1
ATOM 793 C C . VAL A 1 107 ? 10.136 5.874 -2.979 1.00 96.69 107 VAL A C 1
ATOM 795 O O . VAL A 1 107 ? 9.407 6.123 -2.023 1.00 96.69 107 VAL A O 1
ATOM 798 N N . LEU A 1 108 ? 10.845 6.818 -3.603 1.00 97.75 108 LEU A N 1
ATOM 799 C CA . LEU A 1 108 ? 10.860 8.214 -3.160 1.00 97.75 108 LEU A CA 1
ATOM 800 C C . LEU A 1 108 ? 9.472 8.855 -3.249 1.00 97.75 108 LEU A C 1
ATOM 802 O O . LEU A 1 108 ? 9.039 9.507 -2.304 1.00 97.75 108 LEU A O 1
ATOM 806 N N . ALA A 1 109 ? 8.757 8.633 -4.351 1.00 96.31 109 ALA A N 1
ATOM 807 C CA . ALA A 1 109 ? 7.396 9.120 -4.534 1.00 96.31 109 ALA A CA 1
ATOM 808 C C . ALA A 1 109 ? 6.428 8.470 -3.539 1.00 96.31 109 ALA A C 1
ATOM 810 O O . ALA A 1 109 ? 5.602 9.162 -2.955 1.00 96.31 109 ALA A O 1
ATOM 811 N N . GLY A 1 110 ? 6.555 7.162 -3.298 1.00 93.88 110 GLY A N 1
ATOM 812 C CA . GLY A 1 110 ? 5.749 6.455 -2.306 1.00 93.88 110 GLY A CA 1
ATOM 813 C C . GLY A 1 110 ? 5.971 6.974 -0.884 1.00 93.88 110 GLY A C 1
ATOM 814 O O . GLY A 1 110 ? 5.002 7.151 -0.155 1.00 93.88 110 GLY A O 1
ATOM 815 N N . LEU A 1 111 ? 7.222 7.264 -0.508 1.00 93.25 111 LEU A N 1
ATOM 816 C CA . LEU A 1 111 ? 7.563 7.867 0.784 1.00 93.25 111 LEU A CA 1
ATOM 817 C C . LEU A 1 111 ? 7.062 9.306 0.906 1.00 93.25 111 LEU A C 1
ATOM 819 O O . LEU A 1 111 ? 6.585 9.686 1.963 1.00 93.25 111 LEU A O 1
ATOM 823 N N . ALA A 1 112 ? 7.170 10.103 -0.158 1.00 94.19 112 ALA A N 1
ATOM 824 C CA . ALA A 1 112 ? 6.681 11.480 -0.159 1.00 94.19 112 ALA A CA 1
ATOM 825 C C . ALA A 1 112 ? 5.147 11.566 -0.100 1.00 94.19 112 ALA A C 1
ATOM 827 O O . ALA A 1 112 ? 4.605 12.589 0.312 1.00 94.19 112 ALA A O 1
ATOM 828 N N . ALA A 1 113 ? 4.454 10.520 -0.552 1.00 88.56 113 ALA A N 1
ATOM 829 C CA . ALA A 1 113 ? 3.002 10.475 -0.591 1.00 88.56 113 ALA A CA 1
ATOM 830 C C . ALA A 1 113 ? 2.352 9.997 0.720 1.00 88.56 113 ALA A C 1
ATOM 832 O O . ALA A 1 113 ? 1.180 10.305 0.941 1.00 88.56 113 ALA A O 1
ATOM 833 N N . ALA A 1 114 ? 3.068 9.226 1.544 1.00 82.00 114 ALA A N 1
ATOM 834 C CA . ALA A 1 114 ? 2.569 8.642 2.793 1.00 82.00 114 ALA A CA 1
ATOM 835 C C . ALA A 1 114 ? 2.766 9.576 3.996 1.00 82.00 114 ALA A C 1
ATOM 837 O O . ALA A 1 114 ? 1.839 9.615 4.840 1.00 82.00 114 ALA A O 1
#

Nearest PDB structures (foldseek):
  6bx5-assembly1_A  TM=8.079E-01  e=1.107E-02  Escherichia coli
  6b2d-assembly1_A  TM=6.894E-01  e=1.294E-02  Escherichia coli
  5a43-assembly1_B  TM=7.081E-01  e=1.959E-02  Escherichia coli S88
  5kom-assembly1_A  TM=6.994E-01  e=2.816E-02  Escherichia coli
  7kk8-assembly1_B  TM=6.722E-01  e=4.263E-02  Escherichia coli

Foldseek 3Di:
DDDDPPPDVLLVVLQVVQLVQLQVVLVVQQVPDDPVCNLCSQLVLLLVLLLVLVVLLVVLVPDPDVVVSVSSCSNNPNRNSVNSHDPPVLVVQCVDPVSVVVSVVSVVSSVVND

Secondary structure (DSSP, 8-state):
--------HHHHHHHHHHHHHHHHHHHHHHHHS-TTTTTTHHHHHHHHHHHHHHHHHHHHHT-S-HHHHHHHIIIIIIIIIHHHS-HHHHHHHHTSGGGHHHHHHHHHHHHHH-

Mean predicted aligned error: 4.46 Å

Solvent-accessible surface area (backbone atoms only — not comparable to full-atom values): 5931 Å² total; per-residue (Å²): 134,85,79,72,86,75,86,48,71,67,59,53,50,33,28,51,54,20,23,51,52,12,35,49,53,40,49,52,53,69,71,71,56,58,83,92,53,57,85,48,51,62,45,50,41,35,27,53,29,31,27,52,38,26,53,51,49,58,53,30,70,72,39,88,49,68,70,57,21,48,51,47,42,38,23,51,37,58,2,21,32,51,29,32,26,59,65,70,64,45,52,63,47,44,70,39,76,88,39,33,67,57,43,52,49,34,52,53,49,20,62,75,44,69

Sequence (114 aa):
MATRPRFSGVHLWLVFAGGTIGTAARLAVLLVEDPSIQWLSIPLINIVGSFLLGVVTGMAERQADPARATRMRTFWGVGVMGGFTTYSSFAVLAVDPASLPLAVVTVLAGLAAA

pLDDT: mean 93.17, std 10.11, range [43.53, 98.81]

Radius of gyration: 16.32 Å; Cα contacts (8 Å, |Δi|>4): 130; chains: 1; bounding box: 33×26×57 Å